Protein AF-A0A971MRW2-F1 (afdb_monomer_lite)

Secondary structure (DSSP, 8-state):
-EEEEEEESSSEEEE-BTTEEEEEEEEE--SSTT----EEEEEEEE-PPP-TT-HHHHHHHHHHHHTTS-TTSTTS--EEEEEEEETTEEEEEEEEE---

Foldseek 3Di:
DFKWKWWDAPDIFIDGGQFWDDKDWDWDDDPDPPDPDIDIDIDTDGDQDDDPVCSSVVSVVLQVVQVVDPPVDRSHTAKMWMFDDDPNDGPDIDIDGDDD

Structure (mmCIF, N/CA/C/O backbone):
data_AF-A0A971MRW2-F1
#
_entry.id   AF-A0A971MRW2-F1
#
loop_
_atom_site.group_PDB
_atom_site.id
_atom_site.type_symbol
_atom_site.label_atom_id
_atom_site.label_alt_id
_atom_site.label_comp_id
_atom_site.label_asym_id
_atom_site.label_entity_id
_atom_site.label_seq_id
_atom_site.pdbx_PDB_ins_code
_atom_site.Cartn_x
_atom_site.Cartn_y
_atom_site.Cartn_z
_atom_site.occupancy
_atom_site.B_iso_or_equiv
_atom_site.auth_seq_id
_atom_site.auth_comp_id
_atom_site.auth_asym_id
_atom_site.auth_atom_id
_atom_site.pdbx_PDB_model_num
ATOM 1 N N . MET A 1 1 ? 0.298 0.088 17.496 1.00 81.12 1 MET A N 1
ATOM 2 C CA . MET A 1 1 ? 0.717 0.797 16.269 1.00 81.12 1 MET A CA 1
ATOM 3 C C . MET A 1 1 ? -0.474 0.831 15.347 1.00 81.12 1 MET A C 1
ATOM 5 O O . MET A 1 1 ? -1.184 -0.164 15.289 1.00 81.12 1 MET A O 1
ATOM 9 N N . SER A 1 2 ? -0.715 1.954 14.689 1.00 87.56 2 SER A N 1
ATOM 10 C CA . SER A 1 2 ? -1.711 2.061 13.626 1.00 87.56 2 SER A CA 1
ATOM 11 C C . SER A 1 2 ? -1.074 2.704 12.403 1.00 87.56 2 SER A C 1
ATOM 13 O O . SER A 1 2 ? -0.036 3.358 12.513 1.00 87.56 2 SER A O 1
ATOM 15 N N . PHE A 1 3 ? -1.681 2.500 11.242 1.00 90.38 3 PHE A N 1
ATOM 16 C CA . PHE A 1 3 ? -1.183 3.026 9.981 1.00 90.38 3 PHE A CA 1
ATOM 17 C C . PHE A 1 3 ? -2.275 3.843 9.304 1.00 90.38 3 PHE A C 1
ATOM 19 O O . PHE A 1 3 ? -3.434 3.431 9.300 1.00 90.38 3 PHE A O 1
ATOM 26 N N . ASN A 1 4 ? -1.883 4.971 8.719 1.00 91.12 4 ASN A N 1
ATOM 27 C CA . ASN A 1 4 ? -2.695 5.678 7.740 1.00 91.12 4 ASN A CA 1
ATOM 28 C C . ASN A 1 4 ? -2.017 5.548 6.382 1.00 91.12 4 ASN A C 1
ATOM 30 O O . ASN A 1 4 ? -0.830 5.855 6.243 1.00 91.12 4 ASN A O 1
ATOM 34 N N . LEU A 1 5 ? -2.783 5.120 5.385 1.00 90.12 5 LEU A N 1
ATOM 35 C CA . LEU A 1 5 ? -2.332 5.030 4.006 1.00 90.12 5 LEU A CA 1
ATOM 36 C C . LEU A 1 5 ? -3.134 6.015 3.164 1.00 90.12 5 LEU A C 1
ATOM 38 O O . LEU A 1 5 ? -4.362 5.978 3.150 1.00 90.12 5 LEU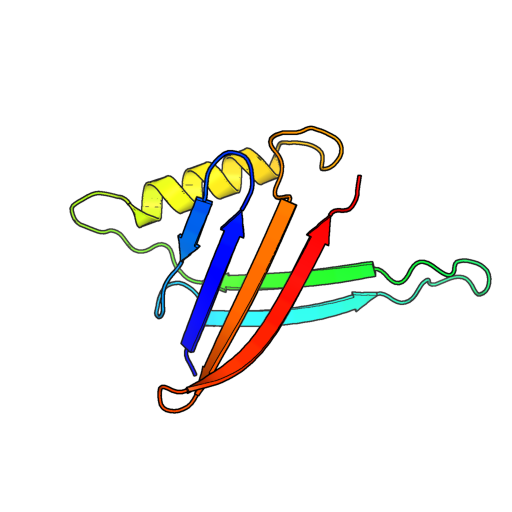 A O 1
ATOM 42 N N . SER A 1 6 ? -2.436 6.896 2.460 1.00 90.44 6 SER A N 1
ATOM 43 C CA . SER A 1 6 ? -3.033 7.790 1.469 1.00 90.44 6 SER A CA 1
ATOM 44 C C . SER A 1 6 ? -2.396 7.531 0.115 1.00 90.44 6 SER A C 1
ATOM 46 O O . SER A 1 6 ? -1.171 7.550 0.004 1.00 90.44 6 SER A O 1
ATOM 48 N N . ILE A 1 7 ? -3.217 7.284 -0.899 1.00 88.75 7 ILE A N 1
ATOM 49 C CA . ILE A 1 7 ? -2.773 7.065 -2.275 1.00 88.75 7 ILE A CA 1
ATOM 50 C C . ILE A 1 7 ? -3.427 8.129 -3.146 1.00 88.75 7 ILE A C 1
ATOM 52 O O . ILE A 1 7 ? -4.649 8.274 -3.148 1.00 88.75 7 ILE A O 1
ATOM 56 N N . GLU A 1 8 ? -2.604 8.883 -3.861 1.00 86.62 8 GLU A N 1
ATOM 57 C CA . GLU A 1 8 ? -3.016 9.972 -4.739 1.00 86.62 8 GLU A CA 1
ATOM 58 C C . GLU A 1 8 ? -2.741 9.574 -6.200 1.00 86.62 8 GLU A C 1
ATOM 60 O O . GLU A 1 8 ? -1.632 9.143 -6.543 1.00 86.62 8 GLU A O 1
ATOM 65 N N . SER A 1 9 ? -3.764 9.711 -7.046 1.00 79.25 9 SER A N 1
ATOM 66 C CA . SER A 1 9 ? -3.680 9.714 -8.513 1.00 79.25 9 SER A CA 1
ATOM 67 C C . SER A 1 9 ? -4.655 10.770 -9.074 1.00 79.25 9 SER A C 1
ATOM 69 O O . SER A 1 9 ? -4.569 11.925 -8.661 1.00 79.25 9 SER A O 1
ATOM 71 N N . ASP A 1 10 ? -5.596 10.388 -9.942 1.00 76.31 10 ASP A N 1
ATOM 72 C CA . ASP A 1 10 ? -6.761 11.188 -10.344 1.00 76.31 10 ASP A CA 1
ATOM 73 C C . ASP A 1 10 ? -7.797 11.297 -9.207 1.00 76.31 10 ASP A C 1
ATOM 75 O O . ASP A 1 10 ? -8.386 12.355 -8.994 1.00 76.31 10 ASP A O 1
ATOM 79 N N . ASN A 1 11 ? -7.971 10.218 -8.431 1.00 77.38 11 ASN A N 1
ATOM 80 C CA . ASN A 1 11 ? -8.749 10.203 -7.189 1.00 77.38 11 ASN A CA 1
ATOM 81 C C . ASN A 1 11 ? -7.815 10.002 -5.986 1.00 77.38 11 ASN A C 1
ATOM 83 O O . ASN A 1 11 ? -6.721 9.446 -6.104 1.00 77.38 11 ASN A O 1
ATOM 87 N N . SER A 1 12 ? -8.244 10.448 -4.802 1.00 83.50 12 SER A N 1
ATOM 88 C CA . SER A 1 12 ? -7.503 10.226 -3.557 1.00 83.50 12 SER A CA 1
ATOM 89 C C . SER A 1 12 ? -8.149 9.120 -2.730 1.00 83.50 12 SER A C 1
ATOM 91 O O . SER A 1 12 ? -9.265 9.290 -2.234 1.00 83.50 12 SER A O 1
ATOM 93 N N . ILE A 1 13 ? -7.423 8.026 -2.516 1.00 86.94 13 ILE A N 1
ATOM 94 C CA . ILE A 1 13 ? -7.837 6.939 -1.629 1.00 86.94 13 ILE A CA 1
ATOM 95 C C . ILE A 1 13 ? -7.189 7.146 -0.262 1.00 86.94 13 ILE A C 1
ATOM 97 O O . ILE A 1 13 ? -5.980 7.357 -0.158 1.00 86.94 13 ILE A O 1
ATOM 101 N N . ARG A 1 14 ? -7.988 7.066 0.805 1.00 87.06 14 ARG A N 1
ATOM 102 C CA . ARG A 1 14 ? -7.509 7.151 2.190 1.00 87.06 14 ARG A CA 1
ATOM 103 C C . ARG A 1 14 ? -7.982 5.941 2.977 1.00 87.06 14 ARG A C 1
ATOM 105 O O . ARG A 1 14 ? -9.179 5.761 3.183 1.00 87.06 14 ARG A O 1
ATOM 112 N N . LEU A 1 15 ? -7.034 5.139 3.445 1.00 87.06 15 LEU A N 1
ATOM 113 C CA . LEU A 1 15 ? -7.285 4.031 4.358 1.00 87.06 15 LEU A CA 1
ATOM 114 C C . LEU A 1 15 ? -6.812 4.438 5.752 1.00 87.06 15 LEU A C 1
ATOM 116 O O . LEU A 1 15 ? -5.654 4.806 5.960 1.00 87.06 15 LEU A O 1
ATOM 120 N N . GLY A 1 16 ? -7.756 4.422 6.689 1.00 82.81 16 GLY A N 1
ATOM 121 C CA . GLY A 1 16 ? -7.547 4.862 8.061 1.00 82.81 16 GLY A CA 1
ATOM 122 C C . GLY A 1 16 ? -7.047 3.758 8.998 1.00 82.81 16 GLY A C 1
ATOM 123 O O . GLY A 1 16 ? -6.847 2.606 8.587 1.00 82.81 16 GLY A O 1
ATOM 124 N N . PRO A 1 17 ? -6.903 4.096 10.290 1.00 78.69 17 PRO A N 1
ATOM 125 C CA . PRO A 1 17 ? -6.412 3.168 11.292 1.00 78.69 17 PRO A CA 1
ATOM 126 C C . PRO A 1 17 ? -7.422 2.030 11.488 1.00 78.69 17 PRO A C 1
ATOM 128 O O . PRO A 1 17 ? -8.600 2.271 11.733 1.00 78.69 17 PRO A O 1
ATOM 131 N N . GLY A 1 18 ? -6.953 0.786 11.380 1.00 80.19 18 GLY A N 1
ATOM 132 C CA . GLY A 1 18 ? -7.780 -0.419 11.522 1.00 80.19 18 GLY A CA 1
ATOM 133 C C . GLY A 1 18 ? -8.068 -1.159 10.215 1.00 80.19 18 GLY A C 1
ATOM 134 O O . GLY A 1 18 ? -8.458 -2.320 10.279 1.00 80.19 18 GLY A O 1
ATOM 135 N N . VAL A 1 19 ? -7.825 -0.538 9.054 1.00 84.56 19 VAL A N 1
ATOM 136 C CA . VAL A 1 19 ? -7.843 -1.226 7.747 1.00 84.56 19 VAL A CA 1
ATOM 137 C C . VAL A 1 19 ? -6.505 -1.921 7.495 1.00 84.56 19 VAL A C 1
ATOM 139 O O . VAL A 1 19 ? -6.472 -3.085 7.113 1.00 84.56 19 VAL A O 1
ATOM 142 N N . VAL A 1 20 ? -5.398 -1.215 7.740 1.00 88.62 20 VAL A N 1
ATOM 143 C CA . VAL A 1 20 ? -4.031 -1.716 7.543 1.00 88.62 20 VAL A CA 1
ATOM 144 C C . VAL A 1 20 ? -3.524 -2.371 8.829 1.00 88.62 20 VAL A C 1
ATOM 146 O O . VAL A 1 20 ? -3.518 -1.734 9.886 1.00 88.62 20 VAL A O 1
ATOM 149 N N . GLU A 1 21 ? -3.089 -3.627 8.735 1.00 87.56 21 GLU A N 1
ATOM 150 C CA . GLU A 1 21 ? -2.639 -4.444 9.871 1.00 87.56 21 GLU A CA 1
ATOM 151 C C . GLU A 1 21 ? -1.116 -4.563 9.928 1.00 87.56 21 GLU A C 1
ATOM 153 O O . GLU A 1 21 ? -0.527 -4.412 11.002 1.00 87.56 21 GLU A O 1
ATOM 158 N N . SER A 1 22 ? -0.462 -4.774 8.785 1.00 87.12 22 SER A N 1
ATOM 159 C CA . SER A 1 22 ? 0.994 -4.815 8.709 1.00 87.12 22 SER A CA 1
ATOM 160 C C . SER A 1 22 ? 1.519 -4.187 7.426 1.00 87.12 22 SER A C 1
ATOM 162 O O . SER A 1 22 ? 0.827 -4.081 6.412 1.00 87.12 22 SER A O 1
ATOM 164 N N . VAL A 1 23 ? 2.765 -3.728 7.507 1.00 87.94 23 VAL A N 1
ATOM 165 C CA . VAL A 1 23 ? 3.489 -3.142 6.387 1.00 87.94 23 VAL A CA 1
ATOM 166 C C . VAL A 1 23 ? 4.904 -3.698 6.384 1.00 87.94 23 VAL A C 1
ATOM 168 O O . VAL A 1 23 ? 5.583 -3.648 7.412 1.00 87.94 23 VAL A O 1
ATOM 171 N N . CYS A 1 24 ? 5.344 -4.198 5.234 1.00 88.75 24 CYS A N 1
ATOM 172 C CA . CYS A 1 24 ? 6.705 -4.658 5.005 1.00 88.75 24 CYS A CA 1
ATOM 173 C C . CYS A 1 24 ? 7.364 -3.807 3.916 1.00 88.75 24 CYS A C 1
ATOM 175 O O . CYS A 1 24 ? 6.771 -3.525 2.875 1.00 88.75 24 CYS A O 1
ATOM 177 N N . PHE A 1 25 ? 8.597 -3.387 4.180 1.00 86.25 25 PHE A N 1
ATOM 178 C CA . PHE A 1 25 ? 9.433 -2.682 3.219 1.00 86.25 25 PHE A CA 1
ATOM 179 C C . PHE A 1 25 ? 10.474 -3.662 2.706 1.00 86.25 25 PHE A C 1
ATOM 181 O O . PHE A 1 25 ? 11.344 -4.089 3.466 1.00 86.25 25 PHE A O 1
ATOM 188 N N . VAL A 1 26 ? 10.382 -4.007 1.428 1.00 85.75 26 VAL A N 1
ATOM 189 C CA . VAL A 1 26 ? 11.318 -4.915 0.774 1.00 85.75 26 VAL A CA 1
ATOM 190 C C . VAL A 1 26 ? 12.179 -4.097 -0.173 1.00 85.75 26 VAL A C 1
ATOM 192 O O . VAL A 1 26 ? 11.684 -3.457 -1.098 1.00 85.75 26 VAL A O 1
ATOM 195 N N . THR A 1 27 ? 13.483 -4.101 0.072 1.00 82.88 27 THR A N 1
ATOM 196 C CA . THR A 1 27 ? 14.476 -3.527 -0.836 1.00 82.88 27 THR A CA 1
ATOM 197 C C . THR A 1 27 ? 15.123 -4.667 -1.599 1.00 82.88 27 THR A C 1
ATOM 199 O O . THR A 1 27 ? 15.739 -5.533 -0.976 1.00 82.88 27 THR A O 1
ATOM 202 N N . CYS A 1 28 ? 14.978 -4.680 -2.919 1.00 72.12 28 CYS A N 1
ATOM 203 C CA . CYS A 1 28 ? 15.658 -5.644 -3.773 1.00 72.12 28 CYS A CA 1
ATOM 204 C C . CYS A 1 28 ? 16.898 -4.953 -4.358 1.00 72.12 28 CYS A C 1
ATOM 206 O O . CYS A 1 28 ? 16.745 -4.060 -5.201 1.00 72.12 28 CYS A O 1
ATOM 208 N N . PRO A 1 29 ? 18.107 -5.269 -3.856 1.00 69.44 29 PRO A N 1
ATOM 209 C CA . PRO A 1 29 ? 19.323 -4.815 -4.502 1.00 69.44 29 PRO A CA 1
ATOM 210 C C . PRO A 1 29 ? 19.448 -5.506 -5.870 1.00 69.44 29 PRO A C 1
ATOM 212 O O . PRO A 1 29 ? 18.998 -6.643 -6.017 1.00 69.44 29 PRO A O 1
ATOM 215 N N . PRO A 1 30 ? 20.043 -4.842 -6.865 1.00 66.81 30 PRO A N 1
ATOM 216 C CA . PRO A 1 30 ? 20.295 -5.454 -8.160 1.00 66.81 30 PRO A CA 1
ATOM 217 C C . PRO A 1 30 ? 21.240 -6.656 -8.004 1.00 66.81 30 PRO A C 1
ATOM 219 O O . PRO A 1 30 ? 22.277 -6.551 -7.350 1.00 66.81 30 PRO A O 1
ATOM 222 N N . ASP A 1 31 ? 20.878 -7.793 -8.605 1.00 66.31 31 ASP A N 1
ATOM 223 C CA . ASP A 1 31 ? 21.660 -9.042 -8.537 1.00 66.31 31 ASP A CA 1
ATOM 224 C C . ASP A 1 31 ? 22.999 -8.956 -9.296 1.00 66.31 31 ASP A C 1
ATOM 226 O O . ASP A 1 31 ? 23.931 -9.702 -8.999 1.00 66.31 31 ASP A O 1
ATOM 230 N N . ASP A 1 32 ? 23.116 -8.026 -10.249 1.00 57.28 32 ASP A N 1
ATOM 231 C CA . ASP A 1 32 ? 24.319 -7.816 -11.052 1.00 57.28 32 ASP A CA 1
ATOM 232 C C . ASP A 1 32 ? 25.015 -6.500 -10.684 1.00 57.28 32 ASP A C 1
ATOM 234 O O . ASP A 1 32 ? 24.407 -5.429 -10.691 1.00 57.28 32 ASP A O 1
ATOM 238 N N . PHE A 1 33 ? 26.332 -6.584 -10.462 1.00 55.56 33 PHE A N 1
ATOM 239 C CA . PHE A 1 33 ? 27.262 -5.507 -10.080 1.00 55.56 33 PHE A CA 1
ATOM 240 C C . PHE A 1 33 ? 27.299 -4.265 -11.008 1.00 55.56 33 PHE A C 1
ATOM 242 O O . PHE A 1 33 ? 28.085 -3.357 -10.753 1.00 55.56 33 PHE A O 1
ATOM 249 N N . ASN A 1 34 ? 26.480 -4.205 -12.064 1.00 61.78 34 ASN A N 1
ATOM 250 C CA . ASN A 1 34 ? 26.456 -3.125 -13.059 1.00 61.78 34 ASN A CA 1
ATOM 251 C C . ASN A 1 34 ? 25.127 -2.354 -13.150 1.00 61.78 34 ASN A C 1
ATOM 253 O O . ASN A 1 34 ? 25.049 -1.415 -13.939 1.00 61.78 34 ASN A O 1
ATOM 257 N N . ASN A 1 35 ? 24.094 -2.723 -12.388 1.00 56.59 35 ASN A N 1
ATOM 258 C CA . ASN A 1 35 ? 22.835 -1.974 -12.366 1.00 56.59 35 ASN A CA 1
ATOM 259 C C . ASN A 1 35 ? 22.769 -1.154 -11.071 1.00 56.59 35 ASN A C 1
ATOM 261 O O . ASN A 1 35 ? 22.952 -1.704 -9.992 1.00 56.59 35 ASN A O 1
ATOM 265 N N . GLU A 1 36 ? 22.537 0.157 -11.163 1.00 61.94 36 GLU A N 1
ATOM 266 C CA . GLU A 1 36 ? 22.412 1.051 -9.994 1.00 61.94 36 GLU A CA 1
ATOM 267 C C . GLU A 1 36 ? 20.971 1.122 -9.453 1.00 61.94 36 GLU A C 1
ATOM 269 O O . GLU A 1 36 ? 20.721 1.711 -8.398 1.00 61.94 36 GLU A O 1
ATOM 274 N N . ASP A 1 37 ? 20.017 0.498 -10.147 1.00 66.81 37 ASP A N 1
ATOM 275 C CA . ASP A 1 37 ? 18.596 0.630 -9.845 1.00 66.81 37 ASP A CA 1
ATOM 276 C C . ASP A 1 37 ? 18.184 -0.264 -8.669 1.00 66.81 37 ASP A C 1
ATOM 278 O O . ASP A 1 37 ? 17.881 -1.452 -8.805 1.00 66.81 37 ASP A O 1
ATOM 282 N N . VAL A 1 38 ? 18.153 0.331 -7.476 1.00 73.00 38 VAL A N 1
ATOM 283 C CA . VAL A 1 38 ? 17.568 -0.284 -6.281 1.00 73.00 38 VAL A CA 1
ATOM 284 C C . VAL A 1 38 ? 16.047 -0.220 -6.380 1.00 73.00 38 VAL A C 1
ATOM 286 O O . VAL A 1 38 ? 15.458 0.861 -6.433 1.00 73.00 38 VAL A O 1
ATOM 289 N N . THR A 1 39 ? 15.392 -1.380 -6.344 1.00 75.88 39 THR A N 1
ATOM 290 C CA . THR A 1 39 ? 13.927 -1.447 -6.352 1.00 75.88 39 THR A CA 1
ATOM 291 C C . THR A 1 39 ? 13.385 -1.472 -4.926 1.00 75.88 39 THR A C 1
ATOM 293 O O . THR A 1 39 ? 13.802 -2.284 -4.095 1.00 75.88 39 THR A O 1
ATOM 296 N N . PHE A 1 40 ? 12.405 -0.612 -4.650 1.00 80.94 40 PHE A N 1
ATOM 297 C CA . PHE A 1 40 ? 11.678 -0.590 -3.384 1.00 80.94 40 PHE A CA 1
ATOM 298 C C . PHE A 1 40 ? 10.263 -1.131 -3.580 1.00 80.94 40 PHE A C 1
ATOM 300 O O . PHE A 1 40 ? 9.505 -0.625 -4.404 1.00 80.94 40 PHE A O 1
ATOM 307 N N . THR A 1 41 ? 9.891 -2.127 -2.783 1.00 84.81 41 THR A N 1
ATOM 308 C CA . THR A 1 41 ? 8.544 -2.701 -2.751 1.00 84.81 41 THR A CA 1
ATOM 309 C C . THR A 1 41 ? 7.917 -2.453 -1.386 1.00 84.81 41 THR A C 1
ATOM 311 O O . THR A 1 41 ? 8.522 -2.718 -0.345 1.00 84.81 41 THR A O 1
ATOM 314 N N . LEU A 1 42 ? 6.693 -1.925 -1.394 1.00 86.25 42 LEU A N 1
ATOM 315 C CA . LEU A 1 42 ? 5.877 -1.730 -0.203 1.00 86.25 42 LEU A CA 1
ATOM 316 C C . LEU A 1 42 ? 4.763 -2.774 -0.186 1.00 86.25 42 LEU A C 1
ATOM 318 O O . LEU A 1 42 ? 3.809 -2.677 -0.956 1.00 86.25 42 LEU A O 1
ATOM 322 N N . GLU A 1 43 ? 4.860 -3.742 0.716 1.00 89.44 43 GLU A N 1
ATOM 323 C CA . GLU A 1 43 ? 3.803 -4.725 0.930 1.00 89.44 43 GLU A CA 1
ATOM 324 C C . GLU A 1 43 ? 2.910 -4.273 2.081 1.00 89.44 43 GLU A C 1
ATOM 326 O O . GLU A 1 43 ? 3.385 -3.966 3.176 1.00 89.44 43 GLU A O 1
ATOM 331 N N . ILE A 1 44 ? 1.604 -4.228 1.832 1.00 88.44 44 ILE A N 1
ATOM 332 C CA . ILE A 1 44 ? 0.604 -3.796 2.807 1.00 88.44 44 ILE A CA 1
ATOM 333 C C . ILE A 1 44 ? -0.391 -4.932 2.984 1.00 88.44 44 ILE A C 1
ATOM 335 O O . ILE A 1 44 ? -1.055 -5.337 2.031 1.00 88.44 44 ILE A O 1
ATOM 339 N N . ILE A 1 45 ? -0.516 -5.420 4.214 1.00 89.56 45 ILE A N 1
ATOM 340 C CA . ILE A 1 45 ? -1.513 -6.419 4.586 1.00 89.56 45 ILE A CA 1
ATOM 341 C C . ILE A 1 45 ? -2.550 -5.733 5.463 1.00 89.56 45 ILE A C 1
ATOM 343 O O . ILE A 1 45 ? -2.237 -4.985 6.393 1.00 89.56 45 ILE A O 1
ATOM 347 N N . GLY A 1 46 ? -3.811 -5.983 5.152 1.00 88.50 46 GLY A N 1
ATOM 348 C CA . GLY A 1 46 ? -4.935 -5.408 5.860 1.00 88.50 46 GLY A CA 1
ATOM 349 C C . GLY A 1 46 ? -6.206 -6.195 5.611 1.00 88.50 46 GLY A C 1
ATOM 350 O O . GLY A 1 46 ? -6.197 -7.250 4.975 1.00 88.50 46 GLY A O 1
ATOM 351 N N . LYS A 1 47 ? -7.313 -5.649 6.099 1.00 87.44 47 LYS A N 1
ATOM 352 C CA . LYS A 1 47 ? -8.644 -6.234 5.968 1.00 87.44 47 LYS A CA 1
ATOM 353 C C . LYS A 1 47 ? -9.603 -5.279 5.284 1.00 8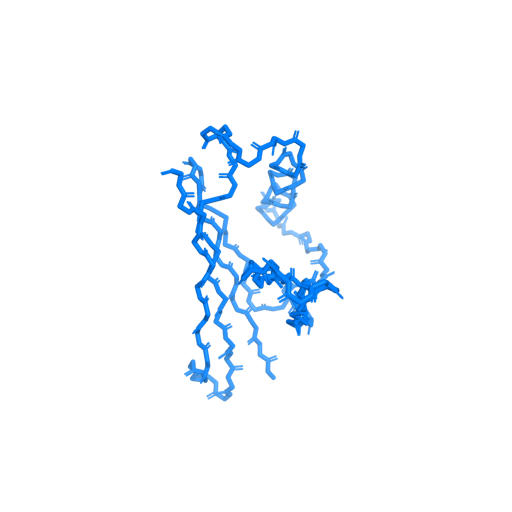7.44 47 LYS A C 1
ATOM 355 O O . LYS A 1 47 ? -9.526 -4.064 5.445 1.00 87.44 47 LYS A O 1
ATOM 360 N N . ILE A 1 48 ? -10.547 -5.857 4.555 1.00 85.81 48 ILE A N 1
ATOM 361 C CA . ILE A 1 48 ? -11.654 -5.121 3.955 1.00 85.81 48 ILE A CA 1
ATOM 362 C C . ILE A 1 48 ? -12.687 -4.876 5.051 1.00 85.81 48 ILE A C 1
ATOM 364 O O . ILE A 1 48 ? -13.237 -5.824 5.609 1.00 85.81 48 ILE A O 1
ATOM 368 N N . LEU A 1 49 ? -12.931 -3.608 5.375 1.00 84.19 49 LEU A N 1
ATOM 369 C CA . LEU A 1 49 ? -14.004 -3.224 6.283 1.00 84.19 49 LEU A CA 1
ATOM 370 C C . LEU A 1 49 ? -15.253 -2.884 5.470 1.00 84.19 49 LEU A C 1
ATOM 372 O O . LEU A 1 49 ? -15.181 -2.165 4.475 1.00 84.19 49 LEU A O 1
ATOM 376 N N . THR A 1 50 ? -16.397 -3.391 5.909 1.00 80.31 50 THR A N 1
ATOM 377 C CA . THR A 1 50 ? -17.711 -2.959 5.432 1.00 80.31 50 THR A CA 1
ATOM 378 C C . THR A 1 50 ? -18.219 -1.842 6.330 1.00 80.31 50 THR A C 1
ATOM 380 O O . THR A 1 50 ? -18.401 -2.045 7.530 1.00 80.31 50 THR A O 1
ATOM 383 N N . ASP A 1 51 ? -18.438 -0.670 5.752 1.00 78.44 51 ASP A N 1
ATOM 384 C CA . ASP A 1 51 ? -19.120 0.461 6.372 1.00 78.44 51 ASP A CA 1
ATOM 385 C C . ASP A 1 51 ? -20.525 0.630 5.782 1.00 78.44 51 ASP A C 1
ATOM 387 O O . ASP A 1 51 ? -20.810 0.156 4.684 1.00 78.44 51 ASP A O 1
ATOM 391 N N . GLU A 1 52 ? -21.403 1.343 6.490 1.00 78.19 52 GLU A N 1
ATOM 392 C CA . GLU A 1 52 ? -22.794 1.581 6.066 1.00 78.19 52 GLU A CA 1
ATOM 393 C C . GLU A 1 52 ? -22.895 2.242 4.677 1.00 78.19 52 GLU A C 1
ATOM 395 O O . GLU A 1 52 ? -23.872 2.036 3.960 1.00 78.19 52 GLU A O 1
ATOM 400 N N . ASN A 1 53 ? -21.858 2.986 4.275 1.00 78.75 53 ASN A N 1
ATOM 401 C CA . ASN A 1 53 ? -21.786 3.709 3.006 1.00 78.75 53 ASN A CA 1
ATOM 402 C C . ASN A 1 53 ? -20.877 3.039 1.957 1.00 78.75 53 ASN A C 1
ATOM 404 O O . ASN A 1 53 ? -20.668 3.608 0.883 1.00 78.75 53 ASN A O 1
ATOM 408 N N . ASN A 1 54 ? -20.339 1.844 2.234 1.00 78.38 54 ASN A N 1
ATOM 409 C CA . ASN A 1 54 ? -19.399 1.117 1.370 1.00 78.38 54 ASN A CA 1
ATOM 410 C C . ASN A 1 54 ? -18.167 1.930 0.907 1.00 78.38 54 ASN A C 1
ATOM 412 O O . ASN A 1 54 ? -17.558 1.602 -0.115 1.00 78.38 54 ASN A O 1
ATOM 416 N N . VAL A 1 55 ? -17.762 2.974 1.633 1.00 80.75 55 VAL A N 1
ATOM 417 C CA . VAL A 1 55 ? -16.619 3.834 1.299 1.00 80.75 55 VAL A CA 1
ATOM 418 C C . VAL A 1 55 ? -15.329 3.022 1.235 1.00 80.75 55 VAL A C 1
ATOM 420 O O . VAL A 1 55 ? -14.581 3.130 0.262 1.00 80.75 55 VAL A O 1
ATOM 423 N N . TYR A 1 56 ? -15.075 2.165 2.228 1.00 81.00 56 TYR A N 1
ATOM 424 C CA . TYR A 1 56 ? -13.848 1.358 2.256 1.00 81.00 56 TYR A CA 1
ATOM 425 C C . TYR A 1 56 ? -13.848 0.287 1.166 1.00 81.00 56 TYR A C 1
ATOM 427 O O . TYR A 1 56 ? -12.821 0.032 0.539 1.00 81.00 56 TYR A O 1
ATOM 435 N N . THR A 1 57 ? -15.012 -0.304 0.897 1.00 82.69 57 THR A N 1
ATOM 436 C CA . THR A 1 57 ? -15.157 -1.323 -0.148 1.00 82.69 57 THR A CA 1
ATOM 437 C C . THR A 1 57 ? -14.957 -0.719 -1.542 1.00 82.69 57 THR A C 1
ATOM 439 O O . THR A 1 57 ? -14.252 -1.300 -2.369 1.00 82.69 57 THR A O 1
ATOM 442 N N . ASN A 1 58 ? -15.494 0.478 -1.790 1.00 83.44 58 ASN A N 1
ATOM 443 C CA . ASN A 1 58 ? -15.283 1.206 -3.042 1.00 83.44 58 ASN A CA 1
ATOM 444 C C . ASN A 1 58 ? -13.819 1.622 -3.220 1.00 83.44 58 ASN A C 1
ATOM 446 O O . ASN A 1 58 ? -13.256 1.404 -4.289 1.00 83.44 58 ASN A O 1
ATOM 450 N N . ALA A 1 59 ? -13.173 2.125 -2.165 1.00 83.81 59 ALA A N 1
ATOM 451 C CA . ALA A 1 59 ? -11.751 2.463 -2.183 1.00 83.81 59 ALA A CA 1
ATOM 452 C C . ALA A 1 59 ? -10.864 1.259 -2.546 1.00 83.81 59 ALA A C 1
ATOM 454 O O . ALA A 1 59 ? -9.960 1.369 -3.370 1.00 83.81 59 ALA A O 1
ATOM 455 N N . ILE A 1 60 ? -11.133 0.084 -1.973 1.00 83.81 60 ILE A N 1
ATOM 456 C CA . ILE A 1 60 ? -10.372 -1.139 -2.276 1.00 83.81 60 ILE A CA 1
ATOM 457 C C . ILE A 1 60 ? -10.628 -1.605 -3.713 1.00 83.81 60 ILE A C 1
ATOM 459 O O . ILE A 1 60 ? -9.706 -2.063 -4.387 1.00 83.81 60 ILE A O 1
ATOM 463 N N . ARG A 1 61 ? -11.858 -1.440 -4.215 1.00 85.88 61 ARG A N 1
ATOM 464 C CA . ARG A 1 61 ? -12.190 -1.715 -5.616 1.00 85.88 61 ARG A CA 1
ATOM 465 C C . ARG A 1 61 ? -11.428 -0.795 -6.570 1.00 85.88 61 ARG A C 1
ATOM 467 O O . ARG A 1 61 ? -10.885 -1.284 -7.554 1.00 85.88 61 ARG A O 1
ATOM 474 N N . GLU A 1 62 ? -11.368 0.503 -6.288 1.00 85.62 62 GLU A N 1
ATOM 475 C CA . GLU A 1 62 ? -10.580 1.453 -7.086 1.00 85.62 62 GLU A CA 1
ATOM 476 C C . GLU A 1 62 ? -9.091 1.093 -7.071 1.00 85.62 62 GLU A C 1
ATOM 478 O O . GLU A 1 62 ? -8.459 1.048 -8.124 1.00 85.62 62 GLU A O 1
ATOM 483 N N . LEU A 1 63 ? -8.552 0.725 -5.906 1.00 83.75 63 LEU A N 1
ATOM 484 C CA . LEU A 1 63 ? -7.164 0.284 -5.764 1.00 83.75 63 LEU A CA 1
ATOM 485 C C . LEU A 1 63 ? -6.872 -0.975 -6.598 1.00 83.75 63 LEU A C 1
ATOM 487 O O . LEU A 1 63 ? -5.844 -1.050 -7.271 1.00 83.75 63 LEU A O 1
ATOM 491 N N . ALA A 1 64 ? -7.798 -1.937 -6.617 1.00 84.88 64 ALA A N 1
ATOM 492 C CA . ALA A 1 64 ? -7.702 -3.123 -7.467 1.00 84.88 64 ALA A CA 1
ATOM 493 C C . ALA A 1 64 ? -7.809 -2.794 -8.966 1.00 84.88 64 ALA A C 1
ATOM 495 O O . ALA A 1 64 ? -7.188 -3.462 -9.784 1.00 84.88 64 ALA A O 1
ATOM 496 N N . MET A 1 65 ? -8.564 -1.762 -9.351 1.00 85.75 65 MET A N 1
ATOM 497 C CA . MET A 1 65 ? -8.598 -1.305 -10.744 1.00 85.75 65 MET A CA 1
ATOM 498 C C . MET A 1 65 ? -7.286 -0.627 -11.149 1.00 85.75 65 MET A C 1
ATOM 500 O O . MET A 1 65 ? -6.831 -0.803 -12.278 1.00 85.75 65 MET A O 1
ATOM 504 N N . TRP A 1 66 ? -6.647 0.110 -10.237 1.00 82.81 66 TRP A N 1
ATOM 505 C CA . TRP A 1 66 ? -5.359 0.753 -10.501 1.00 82.81 66 TRP A CA 1
ATOM 506 C C . TRP A 1 66 ? -4.210 -0.236 -10.671 1.00 82.81 66 TRP A C 1
ATOM 508 O O . TRP A 1 66 ? -3.291 0.057 -11.429 1.00 82.81 66 TRP A O 1
ATOM 518 N N . SER A 1 67 ? -4.267 -1.416 -10.045 1.00 80.00 67 SER A N 1
ATOM 519 C CA . SER A 1 67 ? -3.242 -2.452 -10.250 1.00 80.00 67 SER A CA 1
ATOM 520 C C . SER A 1 67 ? -3.243 -3.034 -11.669 1.00 80.00 67 SER A C 1
ATOM 522 O O . SER A 1 67 ? -2.241 -3.596 -12.105 1.00 80.00 67 SER A O 1
ATOM 524 N N . LEU A 1 68 ? -4.342 -2.871 -12.414 1.00 84.25 68 LEU A N 1
ATOM 525 C CA . LEU A 1 68 ? -4.460 -3.307 -13.809 1.00 84.25 68 LEU A CA 1
ATOM 526 C C . LEU A 1 68 ? -3.891 -2.283 -14.801 1.00 84.25 68 LEU A C 1
ATOM 528 O O . LEU A 1 68 ? -3.758 -2.581 -15.991 1.00 84.25 68 LEU A O 1
ATOM 532 N N . ILE A 1 69 ? -3.591 -1.066 -14.343 1.00 82.62 69 ILE A N 1
ATOM 533 C CA . ILE A 1 69 ? -3.103 0.017 -15.190 1.00 82.62 69 ILE A CA 1
ATOM 534 C C . ILE A 1 69 ? -1.574 0.033 -15.105 1.00 82.62 69 ILE A C 1
ATOM 536 O O . ILE A 1 69 ? -1.022 0.144 -14.011 1.00 82.62 69 ILE A O 1
ATOM 540 N N . PRO A 1 70 ? -0.858 -0.046 -16.241 1.00 79.50 70 PRO A N 1
ATOM 541 C CA . PRO A 1 70 ? 0.593 0.040 -16.219 1.00 79.50 70 PRO A CA 1
ATOM 542 C C . PRO A 1 70 ? 1.045 1.412 -15.683 1.00 79.50 70 PRO A C 1
ATOM 544 O O . PRO A 1 70 ? 0.441 2.428 -16.043 1.00 79.50 70 PRO A O 1
ATOM 547 N N . PRO A 1 71 ? 2.140 1.466 -14.902 1.00 70.56 71 PRO A N 1
ATOM 548 C CA . PRO A 1 71 ? 2.573 2.661 -14.162 1.00 70.56 71 PRO A CA 1
ATOM 549 C C . PRO A 1 71 ? 3.003 3.847 -15.047 1.00 70.56 71 PRO A C 1
ATOM 551 O O . PRO A 1 71 ? 3.200 4.955 -14.565 1.00 70.56 71 PRO A O 1
ATOM 554 N N . ILE A 1 72 ? 3.125 3.634 -16.359 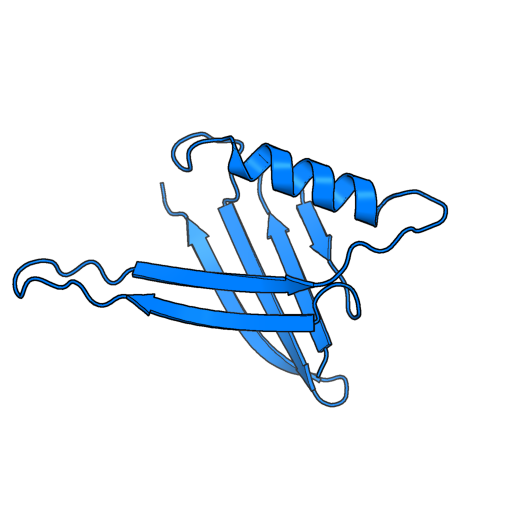1.00 71.88 72 ILE A N 1
ATOM 555 C CA . ILE A 1 72 ? 3.465 4.667 -17.350 1.00 71.88 72 ILE A CA 1
ATOM 556 C C . ILE A 1 72 ? 2.244 5.530 -17.730 1.00 71.88 72 ILE A C 1
ATOM 558 O O . ILE A 1 72 ? 2.386 6.619 -18.286 1.00 71.88 72 ILE A O 1
ATOM 562 N N . LYS A 1 73 ? 1.019 5.065 -17.453 1.00 73.81 73 LYS A N 1
ATOM 563 C CA . LYS A 1 73 ? -0.218 5.766 -17.833 1.00 73.81 73 LYS A CA 1
ATOM 564 C C . LYS A 1 73 ? -0.734 6.654 -16.702 1.00 73.81 73 LYS A C 1
ATOM 566 O O . LYS A 1 73 ? -0.582 6.336 -15.533 1.00 73.81 73 LYS A O 1
ATOM 571 N N . ALA A 1 74 ? -1.412 7.746 -17.062 1.00 66.75 74 ALA A N 1
ATOM 572 C CA . ALA A 1 74 ? -1.820 8.784 -16.114 1.00 66.75 74 ALA A CA 1
ATOM 573 C C . ALA A 1 74 ? -2.702 8.309 -14.944 1.00 66.75 74 ALA A C 1
ATOM 575 O O . A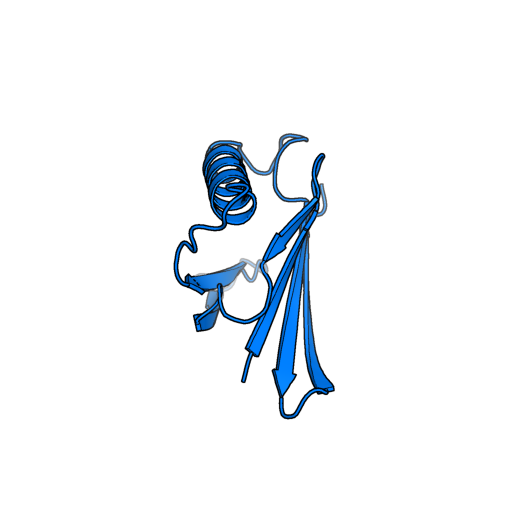LA A 1 74 ? -2.554 8.837 -13.847 1.00 66.75 74 ALA A O 1
ATOM 576 N N . GLY A 1 75 ? -3.536 7.288 -15.162 1.00 65.06 75 GLY A N 1
ATOM 577 C CA . GLY A 1 75 ? -4.481 6.767 -14.167 1.00 65.06 75 GLY A CA 1
ATOM 578 C C . GLY A 1 75 ? -3.908 5.761 -13.159 1.00 65.06 75 GLY A C 1
ATOM 579 O O . GLY A 1 75 ? -4.677 4.991 -12.590 1.00 65.06 75 GLY A O 1
ATOM 580 N N . CYS A 1 76 ? -2.585 5.691 -12.976 1.00 73.56 76 CYS A N 1
ATOM 581 C CA . CYS A 1 76 ? -1.952 4.829 -11.971 1.00 73.56 76 CYS A CA 1
ATOM 582 C C . CYS A 1 76 ? -1.671 5.582 -10.657 1.00 73.56 76 CYS A C 1
ATOM 584 O O . CYS A 1 76 ? -1.730 6.810 -10.596 1.00 73.56 76 CYS A O 1
ATOM 586 N N . TYR A 1 77 ? -1.310 4.851 -9.597 1.00 75.44 77 TYR A N 1
ATOM 587 C CA . TYR A 1 77 ? -0.859 5.451 -8.337 1.00 75.44 77 TYR A CA 1
ATOM 588 C C . TYR A 1 77 ? 0.362 6.360 -8.583 1.00 75.44 77 TYR A C 1
ATOM 590 O O . TYR A 1 77 ? 1.349 5.935 -9.180 1.00 75.44 77 TYR A O 1
ATOM 598 N N . ARG A 1 78 ? 0.294 7.627 -8.151 1.00 81.06 78 ARG A N 1
ATOM 599 C CA . ARG A 1 78 ? 1.377 8.618 -8.330 1.00 81.06 78 ARG A CA 1
ATOM 600 C C . ARG A 1 78 ? 2.179 8.821 -7.070 1.00 81.06 78 ARG A C 1
ATOM 602 O O . ARG A 1 78 ? 3.404 8.906 -7.099 1.00 81.06 78 ARG A O 1
ATOM 609 N N . LYS A 1 79 ? 1.457 8.910 -5.960 1.00 87.56 79 LYS A N 1
ATOM 610 C CA . LYS A 1 79 ? 2.033 9.190 -4.660 1.00 87.56 79 LYS A CA 1
ATOM 611 C C . LYS A 1 79 ? 1.364 8.331 -3.610 1.00 87.56 79 LYS A C 1
ATOM 613 O O . LYS A 1 79 ? 0.162 8.433 -3.377 1.00 87.56 79 LYS A O 1
ATOM 618 N N . VAL A 1 80 ? 2.168 7.503 -2.958 1.00 88.56 80 VAL A N 1
ATOM 619 C CA . VAL A 1 80 ? 1.751 6.703 -1.809 1.00 88.56 80 VAL A CA 1
ATOM 620 C C . VAL A 1 80 ? 2.405 7.291 -0.572 1.00 88.56 80 VAL A C 1
ATOM 622 O O . VAL A 1 80 ? 3.625 7.409 -0.490 1.00 88.56 80 VAL A O 1
ATOM 625 N N . THR A 1 81 ? 1.585 7.678 0.396 1.00 91.38 81 THR A N 1
ATOM 626 C CA . THR A 1 81 ? 2.027 8.200 1.686 1.00 91.38 81 THR A CA 1
ATOM 627 C C . THR A 1 81 ? 1.603 7.233 2.777 1.00 91.38 81 THR A C 1
ATOM 629 O O . THR A 1 81 ? 0.408 7.015 2.983 1.00 91.38 81 THR A O 1
ATOM 632 N N . LEU A 1 82 ? 2.581 6.684 3.493 1.00 91.25 82 LEU A N 1
ATOM 633 C CA . LEU A 1 82 ? 2.348 5.837 4.656 1.00 91.25 82 LEU A CA 1
ATOM 634 C C . LEU A 1 82 ? 2.769 6.572 5.925 1.00 91.25 82 LEU A C 1
ATOM 636 O O . LEU A 1 82 ? 3.931 6.946 6.082 1.00 91.25 82 LEU A O 1
ATOM 640 N N . GLU A 1 83 ? 1.841 6.713 6.862 1.00 92.31 83 GLU A N 1
ATOM 641 C CA . GLU A 1 83 ? 2.100 7.252 8.193 1.00 92.31 83 GLU A CA 1
ATOM 642 C C . GLU A 1 83 ? 1.967 6.138 9.229 1.00 92.31 83 GLU A C 1
ATOM 644 O O . GLU A 1 83 ? 0.920 5.507 9.359 1.00 92.31 83 GLU A O 1
ATOM 649 N N . THR A 1 84 ? 3.033 5.903 9.988 1.00 90.94 84 THR A N 1
ATOM 650 C CA . THR A 1 84 ? 3.014 4.999 11.143 1.00 90.94 84 THR A CA 1
ATOM 651 C C . THR A 1 84 ? 2.740 5.807 12.402 1.00 90.94 84 THR A C 1
ATOM 653 O O . THR A 1 84 ? 3.500 6.717 12.737 1.00 90.94 84 THR A O 1
ATOM 656 N N . ILE A 1 85 ? 1.679 5.455 13.121 1.00 91.00 85 ILE A N 1
ATOM 657 C CA . ILE A 1 85 ? 1.214 6.141 14.326 1.00 91.00 85 ILE A CA 1
ATOM 658 C C . ILE A 1 85 ? 1.487 5.268 15.557 1.00 91.00 85 ILE A C 1
ATOM 660 O O . ILE A 1 85 ? 1.101 4.095 15.639 1.00 91.00 85 ILE A O 1
ATOM 664 N N . ILE A 1 86 ? 2.157 5.857 16.549 1.00 89.94 86 ILE A N 1
ATOM 665 C CA . ILE A 1 86 ? 2.484 5.236 17.838 1.00 89.94 86 ILE A CA 1
ATOM 666 C C . ILE A 1 86 ? 2.053 6.196 18.944 1.00 89.94 86 ILE A C 1
ATOM 668 O O . ILE A 1 86 ? 2.476 7.348 18.967 1.00 89.94 86 ILE A O 1
ATOM 672 N N . GLY A 1 87 ? 1.191 5.737 19.858 1.00 88.56 87 GLY A N 1
ATOM 673 C CA . GLY A 1 87 ? 0.731 6.555 20.987 1.00 88.56 87 GLY A CA 1
ATOM 674 C C . GLY A 1 87 ? 0.034 7.857 20.569 1.00 88.56 87 GLY A C 1
ATOM 675 O O . GLY A 1 87 ? 0.211 8.879 21.222 1.00 88.56 87 GLY A O 1
ATOM 676 N N . GLY A 1 88 ? -0.690 7.846 19.442 1.00 84.81 88 GLY A N 1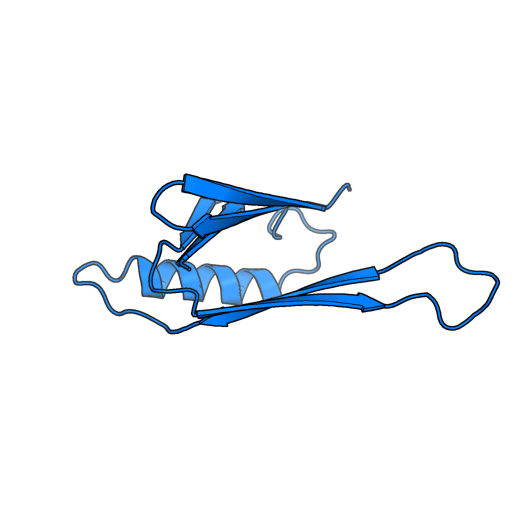
ATOM 677 C CA . GLY A 1 88 ? -1.385 9.024 18.906 1.00 84.81 88 GLY A CA 1
ATOM 678 C C . GLY A 1 88 ? -0.490 10.045 18.193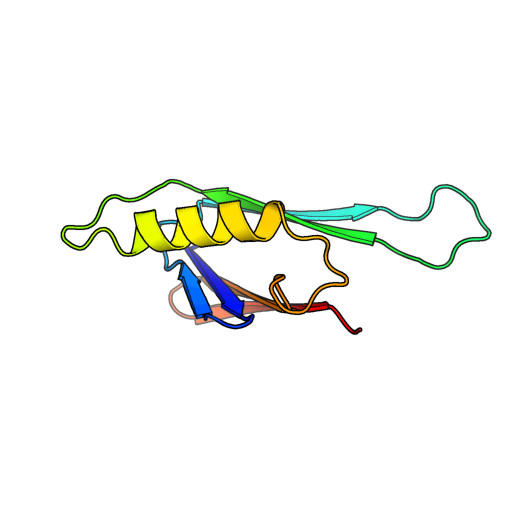 1.00 84.81 88 GLY A C 1
ATOM 679 O O . GLY A 1 88 ? -0.991 11.071 17.744 1.00 84.81 88 GLY A O 1
ATOM 680 N N . LYS A 1 89 ? 0.816 9.781 18.056 1.00 89.12 89 LYS A N 1
ATOM 681 C CA . LYS A 1 89 ? 1.760 10.628 17.313 1.00 89.12 89 LYS A CA 1
ATOM 682 C C . LYS A 1 89 ? 2.235 9.930 16.044 1.00 89.12 89 LYS A C 1
ATOM 684 O O . LYS A 1 89 ? 2.394 8.709 16.030 1.00 89.12 89 LYS A O 1
ATOM 689 N N . ILE A 1 90 ? 2.505 10.709 14.998 1.00 90.69 90 ILE A N 1
ATOM 690 C CA . ILE A 1 90 ? 3.138 10.207 13.774 1.00 90.69 90 ILE A CA 1
ATOM 691 C C . ILE A 1 90 ? 4.604 9.918 14.100 1.00 90.69 90 ILE A C 1
ATOM 693 O O . ILE A 1 90 ? 5.385 10.832 14.350 1.00 90.69 90 ILE A O 1
ATOM 697 N N . ALA A 1 91 ? 4.960 8.638 14.135 1.00 90.69 91 ALA A N 1
ATOM 698 C CA . ALA A 1 91 ? 6.309 8.183 14.444 1.00 90.69 91 ALA A CA 1
ATOM 699 C C . ALA A 1 91 ? 7.197 8.126 13.198 1.00 90.69 91 ALA A C 1
ATOM 701 O O . ALA A 1 91 ? 8.393 8.395 13.282 1.00 90.69 91 ALA A O 1
ATOM 702 N N . ARG A 1 92 ? 6.626 7.754 12.046 1.00 90.81 92 ARG A N 1
ATOM 703 C CA . ARG A 1 92 ? 7.325 7.694 10.754 1.00 90.81 92 ARG A CA 1
ATOM 704 C C . ARG A 1 92 ? 6.375 8.054 9.625 1.00 90.81 92 ARG A C 1
ATOM 706 O O . ARG A 1 92 ? 5.195 7.711 9.687 1.00 90.81 92 ARG A O 1
ATOM 713 N N . LYS A 1 93 ? 6.910 8.700 8.593 1.00 92.56 93 LYS A N 1
ATOM 714 C CA . LYS A 1 93 ? 6.194 9.025 7.361 1.00 92.56 93 LYS A CA 1
ATOM 715 C C . LYS A 1 93 ? 7.073 8.678 6.168 1.00 92.56 93 LYS A C 1
ATOM 717 O O . LYS A 1 93 ? 8.215 9.126 6.118 1.00 92.56 93 LYS A O 1
ATOM 722 N N . VAL A 1 94 ? 6.553 7.865 5.256 1.00 89.94 94 VAL A N 1
ATOM 723 C CA . VAL A 1 94 ? 7.261 7.429 4.046 1.00 89.94 94 VAL A CA 1
ATOM 724 C C . VAL A 1 94 ? 6.466 7.857 2.825 1.00 89.94 94 VAL A C 1
ATOM 726 O O . VAL A 1 94 ? 5.238 7.744 2.812 1.00 89.94 94 VAL A O 1
ATOM 729 N N . PHE A 1 95 ? 7.180 8.346 1.817 1.00 89.31 95 PHE A N 1
ATOM 730 C CA . PHE A 1 95 ? 6.623 8.759 0.539 1.00 89.31 95 PHE A CA 1
ATOM 731 C C . PHE A 1 95 ? 7.222 7.892 -0.561 1.00 89.31 95 PHE A C 1
ATOM 733 O O . PHE A 1 95 ? 8.441 7.814 -0.680 1.00 89.31 95 PHE A O 1
ATOM 740 N N . PHE A 1 96 ? 6.360 7.278 -1.363 1.00 85.31 96 PHE A N 1
ATOM 741 C CA . PHE A 1 96 ? 6.736 6.689 -2.641 1.00 85.31 96 PHE A CA 1
ATOM 742 C C . PHE A 1 96 ? 6.166 7.571 -3.735 1.00 85.31 96 PHE A C 1
ATOM 744 O O . PHE A 1 96 ? 4.954 7.803 -3.772 1.00 85.31 96 PHE A O 1
ATOM 751 N N . LEU A 1 97 ? 7.052 8.081 -4.579 1.00 81.81 97 LEU A N 1
ATOM 752 C CA . LEU A 1 97 ? 6.726 8.932 -5.710 1.00 81.81 97 LEU A CA 1
ATOM 753 C C . LEU A 1 97 ? 7.090 8.169 -6.976 1.00 81.81 97 LEU A C 1
ATOM 755 O O . LEU A 1 97 ? 8.170 7.587 -7.057 1.00 81.81 97 LEU A O 1
ATOM 759 N N . VAL A 1 98 ? 6.166 8.139 -7.928 1.00 73.25 98 VAL A N 1
ATOM 760 C CA . VAL A 1 98 ? 6.435 7.649 -9.278 1.00 73.25 98 VAL A CA 1
ATOM 761 C C . VAL A 1 98 ? 6.711 8.876 -10.135 1.00 73.25 98 VAL A C 1
ATOM 763 O O . VAL A 1 98 ? 5.770 9.558 -10.549 1.00 73.25 98 VAL A O 1
ATOM 766 N N . ASP A 1 99 ? 7.990 9.171 -10.351 1.00 60.81 99 ASP A N 1
ATOM 767 C CA . ASP A 1 99 ? 8.414 10.183 -11.317 1.00 60.81 99 ASP A CA 1
ATOM 768 C C . ASP A 1 99 ? 8.236 9.606 -12.736 1.00 60.81 99 ASP A C 1
ATOM 770 O O . ASP A 1 99 ? 8.652 8.477 -13.008 1.00 60.81 99 ASP A O 1
ATOM 774 N N . LEU A 1 100 ? 7.550 10.349 -13.613 1.00 56.97 100 LEU A N 1
ATOM 775 C CA . LEU A 1 100 ? 7.435 10.056 -15.051 1.00 56.97 100 LEU A CA 1
ATOM 776 C C . LEU A 1 100 ? 8.413 10.898 -15.860 1.00 56.97 100 LEU A C 1
ATOM 778 O O . LEU A 1 100 ? 8.539 12.098 -15.526 1.00 56.97 100 LEU A O 1
#

pLDDT: mean 81.44, std 9.07, range [55.56, 92.56]

Radius of gyration: 15.15 Å; chains: 1; bounding box: 50×20×39 Å

Sequence (100 aa):
MSFNLSIESDNSIRLGPGVVESVCFVTCPPDDFNNEDVTFTLEIIGKILTDENNVYTNAIRELAMWSLIPPIKAGCYRKVTLETIIGGKIARKVFFLVDL